Protein AF-I2MT47-F1 (afdb_monomer_lite)

Secondary structure (DSSP, 8-state):
---------------S-HHHHHHHHHHHHHHHHHHHHHHHHHHHHHHHHHHHHHH---GGG---HHHHHHHHHHHHHHHHHHHHHHHHHHHHHHTTSS-GGGGHHHHHHHHHHHHHHHHHHT-

Organism: Streptomyces tsukubensis (strain DSM 42081 / NBRC 108919 / NRRL 18488 / 9993) (NCBI:txid1114943)

Foldseek 3Di:
DDDDDDDPDPPPDPDPPPPVVVVVVVVLVVLLVVLVVVLVVLLVLLVVLQVQLVPQADVVRDDDPVSCCRNVVSPVVSVVSVVVSVVSVVVCCVVVSDPPCVVVVVVVVVVVVVVVVVVVVVD

Radius of gyration: 27.62 Å; chains: 1; bounding box: 46×28×105 Å

Sequence (123 aa):
MREGRMVPVDREGSAVAPRAAASADRARPVARTAVGGLLAAGNLLTGWLLVTSFLVRPPGGAWDRASITAAGVPAMSAHIGSWLTEWATFHLVRWRLVPPWWYAVPIAVGTVSLVWLFVLTEK

Structure (mmCIF, N/CA/C/O backbone):
data_AF-I2MT47-F1
#
_entry.id   AF-I2MT47-F1
#
loop_
_atom_site.group_PDB
_atom_site.id
_atom_site.type_symbol
_atom_site.label_atom_id
_atom_site.label_alt_id
_atom_site.label_comp_id
_atom_site.label_asym_id
_atom_site.label_entity_id
_atom_site.label_seq_id
_atom_site.pdbx_PDB_ins_code
_atom_site.Cartn_x
_atom_site.Cartn_y
_atom_site.Cartn_z
_atom_site.occupancy
_atom_site.B_iso_or_equiv
_atom_site.auth_seq_id
_atom_site.auth_comp_id
_atom_site.auth_asym_id
_atom_site.auth_atom_id
_atom_site.pdbx_PDB_model_num
ATOM 1 N N . MET A 1 1 ? -24.108 -4.860 80.671 1.00 43.41 1 MET A N 1
ATOM 2 C CA . MET A 1 1 ? -23.824 -5.332 79.299 1.00 43.41 1 MET A CA 1
ATOM 3 C C . MET A 1 1 ? -24.350 -4.276 78.338 1.00 43.41 1 MET A C 1
ATOM 5 O O . MET A 1 1 ? -25.544 -4.026 78.353 1.00 43.41 1 MET A O 1
ATOM 9 N N . ARG A 1 2 ? -23.469 -3.548 77.637 1.00 44.84 2 ARG A N 1
ATOM 10 C CA . ARG A 1 2 ? -23.845 -2.500 76.669 1.00 44.84 2 ARG A CA 1
ATOM 11 C C . ARG A 1 2 ? -23.737 -3.089 75.265 1.00 44.84 2 ARG A C 1
ATOM 13 O O . ARG A 1 2 ? -22.651 -3.501 74.872 1.00 44.84 2 ARG A O 1
ATOM 20 N N . GLU A 1 3 ? -24.852 -3.134 74.546 1.00 48.59 3 GLU A N 1
ATOM 21 C CA . GLU A 1 3 ? -24.904 -3.510 73.135 1.00 48.59 3 GLU A CA 1
ATOM 22 C C . GLU A 1 3 ? -24.206 -2.438 72.290 1.00 48.59 3 GLU A C 1
ATOM 24 O O . GLU A 1 3 ? -24.641 -1.287 72.218 1.00 48.59 3 GLU A O 1
ATOM 29 N N . GLY A 1 4 ? -23.086 -2.809 71.670 1.00 50.19 4 GLY A N 1
ATOM 30 C CA . GLY A 1 4 ? -22.426 -1.992 70.662 1.00 50.19 4 GLY A CA 1
ATOM 31 C C . GLY A 1 4 ? -23.194 -2.080 69.348 1.00 50.19 4 GLY A C 1
ATOM 32 O O . GLY A 1 4 ? -23.087 -3.075 68.635 1.00 50.19 4 GLY A O 1
ATOM 33 N N . ARG A 1 5 ? -23.958 -1.036 69.009 1.00 53.06 5 ARG A N 1
ATOM 34 C CA . ARG A 1 5 ? -24.461 -0.847 67.642 1.00 53.06 5 ARG A CA 1
ATOM 35 C C . ARG A 1 5 ? -23.279 -0.563 66.718 1.00 53.06 5 ARG A C 1
ATOM 37 O O . ARG A 1 5 ? -22.660 0.494 66.811 1.00 53.06 5 ARG A O 1
ATOM 44 N N . MET A 1 6 ? -23.000 -1.499 65.816 1.00 51.03 6 MET A N 1
ATOM 45 C CA . MET A 1 6 ? -22.201 -1.242 64.622 1.00 51.03 6 MET A CA 1
ATOM 46 C C . MET A 1 6 ? -22.956 -0.243 63.740 1.00 51.03 6 MET A C 1
ATOM 48 O O . MET A 1 6 ? -24.041 -0.536 63.241 1.00 51.03 6 MET A O 1
ATOM 52 N N . VAL A 1 7 ? -22.383 0.947 63.585 1.00 57.84 7 VAL A N 1
ATOM 53 C CA . VAL A 1 7 ? -22.809 1.934 62.590 1.00 57.84 7 VAL A CA 1
ATOM 54 C C . VAL A 1 7 ? -22.267 1.473 61.231 1.00 57.84 7 VAL A C 1
ATOM 56 O O . VAL A 1 7 ? -21.085 1.125 61.156 1.00 57.84 7 VAL A O 1
ATOM 59 N N . PRO A 1 8 ? -23.085 1.426 60.165 1.00 53.06 8 PRO A N 1
ATOM 60 C CA . PRO A 1 8 ? -22.578 1.142 58.832 1.00 53.06 8 PRO A CA 1
ATOM 61 C C . PRO A 1 8 ? -21.630 2.270 58.419 1.00 53.06 8 PRO A C 1
ATOM 63 O O . PRO A 1 8 ? -21.996 3.440 58.419 1.00 53.06 8 PRO A O 1
ATOM 66 N N . VAL A 1 9 ? -20.385 1.907 58.112 1.00 61.53 9 VAL A N 1
ATOM 67 C CA . VAL A 1 9 ? -19.420 2.813 57.492 1.00 61.53 9 VAL A CA 1
ATOM 68 C C . VAL A 1 9 ? -19.913 3.069 56.075 1.00 61.53 9 VAL A C 1
ATOM 70 O O . VAL A 1 9 ? -19.796 2.203 55.203 1.00 61.53 9 VAL A O 1
ATOM 73 N N . ASP A 1 10 ? -20.509 4.239 55.871 1.00 51.19 10 ASP A N 1
ATOM 74 C CA . ASP A 1 10 ? -20.871 4.733 54.555 1.00 51.19 10 ASP A CA 1
ATOM 75 C C . ASP A 1 10 ? -19.626 4.717 53.661 1.00 51.19 10 ASP A C 1
ATOM 77 O O . ASP A 1 10 ? -18.602 5.345 53.942 1.00 51.19 10 ASP A O 1
ATOM 81 N N . ARG A 1 11 ? -19.699 3.943 52.573 1.00 55.69 11 ARG A N 1
ATOM 82 C CA . ARG A 1 11 ? -18.722 3.965 51.480 1.00 55.69 11 ARG A CA 1
ATOM 83 C C . ARG A 1 11 ? -18.871 5.278 50.702 1.00 55.69 11 ARG A C 1
ATOM 85 O O . ARG A 1 11 ? -19.293 5.287 49.548 1.00 55.69 11 ARG A O 1
ATOM 92 N N . GLU A 1 12 ? -18.478 6.390 51.309 1.00 47.16 12 GLU A N 1
ATOM 93 C CA . GLU A 1 1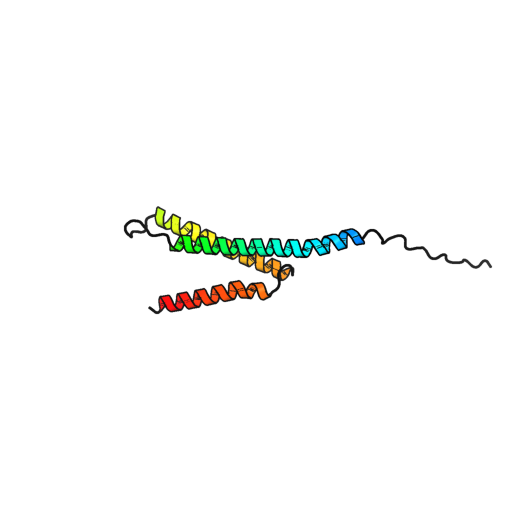2 ? -18.157 7.629 50.598 1.00 47.16 12 GLU A CA 1
ATOM 94 C C . GLU A 1 12 ? -16.809 7.453 49.894 1.00 47.16 12 GLU A C 1
ATOM 96 O O . GLU A 1 12 ? -15.745 7.800 50.396 1.00 47.16 12 GLU A O 1
ATOM 101 N N . GLY A 1 13 ? -16.828 6.819 48.724 1.00 51.00 13 GLY A N 1
ATOM 102 C CA . GLY A 1 13 ? -15.583 6.548 48.015 1.00 51.00 13 GLY A CA 1
ATOM 103 C C . GLY A 1 13 ? -15.757 5.943 46.635 1.00 51.00 13 GLY A C 1
ATOM 104 O O . GLY A 1 13 ? -15.038 5.010 46.301 1.00 51.00 13 GLY A O 1
ATOM 105 N N . SER A 1 14 ? -16.720 6.400 45.826 1.00 49.56 14 SER A N 1
ATOM 106 C CA . SER A 1 14 ? -16.765 5.973 44.415 1.00 49.56 14 SER A CA 1
ATOM 107 C C . SER A 1 14 ? -17.615 6.850 43.484 1.00 49.56 14 SER A C 1
ATOM 109 O O . SER A 1 14 ? -18.323 6.342 42.625 1.00 49.56 14 SER A O 1
ATOM 111 N N . ALA A 1 15 ? -17.578 8.179 43.619 1.00 52.09 15 ALA A N 1
ATOM 112 C CA . ALA A 1 15 ? -18.339 9.071 42.724 1.00 52.09 15 ALA A CA 1
ATOM 113 C C . ALA A 1 15 ? -17.477 9.864 41.717 1.00 52.09 15 ALA A C 1
ATOM 115 O O . ALA A 1 15 ? -18.003 10.683 40.969 1.00 52.09 15 ALA A O 1
ATOM 116 N N . VAL A 1 16 ? -16.161 9.619 41.641 1.00 51.97 16 VAL A N 1
ATOM 117 C CA . VAL A 1 16 ? -15.251 10.380 40.751 1.00 51.97 16 VAL A CA 1
ATOM 118 C C . VAL A 1 16 ? -15.105 9.748 39.348 1.00 51.97 16 VAL A C 1
ATOM 120 O O . VAL A 1 16 ? -14.598 10.379 38.423 1.00 51.97 16 VAL A O 1
ATOM 123 N N . ALA A 1 17 ? -15.626 8.538 39.114 1.00 55.81 17 ALA A N 1
ATOM 124 C CA . ALA A 1 17 ? -15.424 7.799 37.860 1.00 55.81 17 ALA A CA 1
ATOM 125 C C . ALA A 1 17 ? -16.380 8.053 36.655 1.00 55.81 17 ALA A C 1
ATOM 127 O O . ALA A 1 17 ? -16.080 7.516 35.586 1.00 55.81 17 ALA A O 1
ATOM 128 N N . PRO A 1 18 ? -17.487 8.833 36.696 1.00 54.84 18 PRO A N 1
ATOM 129 C CA . PRO A 1 18 ? -18.412 8.855 35.553 1.00 54.84 18 PRO A CA 1
ATOM 130 C C . PRO A 1 18 ? -17.934 9.731 34.380 1.00 54.84 18 PRO A C 1
ATOM 132 O O . PRO A 1 18 ? -18.225 9.429 33.222 1.00 54.84 18 PRO A O 1
ATOM 135 N N . ARG A 1 19 ? -17.161 10.799 34.634 1.00 55.00 19 ARG A N 1
ATOM 136 C CA . ARG A 1 19 ? -16.725 11.734 33.573 1.00 55.00 19 ARG A CA 1
ATOM 137 C C . ARG A 1 19 ? -15.596 11.183 32.698 1.00 55.00 19 ARG A C 1
ATOM 139 O O . ARG A 1 19 ? -15.637 11.381 31.487 1.00 55.00 19 ARG A O 1
ATOM 146 N N . ALA A 1 20 ? -14.628 10.483 33.292 1.00 56.19 20 ALA A N 1
ATOM 147 C CA . ALA A 1 20 ? -13.506 9.878 32.566 1.00 56.19 20 ALA A CA 1
ATOM 148 C C . ALA A 1 20 ? -13.938 8.653 31.738 1.00 56.19 20 ALA A C 1
ATOM 150 O O . ALA A 1 20 ? -13.446 8.445 30.631 1.00 56.19 20 ALA A O 1
ATOM 151 N N . ALA A 1 21 ? -14.903 7.872 32.236 1.00 55.88 21 ALA A N 1
ATOM 152 C CA . ALA A 1 21 ? -15.476 6.754 31.489 1.00 55.88 21 ALA A CA 1
ATOM 153 C C . ALA A 1 21 ? -16.290 7.239 30.272 1.00 55.88 21 ALA A C 1
ATOM 155 O O . ALA A 1 21 ? -16.106 6.746 29.161 1.00 55.88 21 ALA A O 1
ATOM 156 N N . ALA A 1 22 ? -17.119 8.276 30.447 1.00 60.09 22 ALA A N 1
ATOM 157 C CA . ALA A 1 22 ? -17.940 8.833 29.370 1.00 60.09 22 ALA A CA 1
ATOM 158 C C . ALA A 1 22 ? -17.136 9.581 28.284 1.00 60.09 22 ALA A C 1
ATOM 160 O O . ALA A 1 22 ? -17.588 9.670 27.137 1.00 60.09 22 ALA A O 1
ATOM 161 N N . SER A 1 23 ? -15.966 10.140 28.621 1.00 60.06 23 SER A N 1
ATOM 162 C CA . SER A 1 23 ? -15.043 10.726 27.640 1.00 60.06 23 SER A CA 1
ATOM 163 C C . SER A 1 23 ? -14.248 9.652 26.893 1.00 60.06 23 SER A C 1
ATOM 165 O O . SER A 1 23 ? -14.098 9.752 25.676 1.00 60.06 23 SER A O 1
ATOM 167 N N . ALA A 1 24 ? -13.816 8.588 27.579 1.00 59.94 24 ALA A N 1
ATOM 168 C CA . ALA A 1 24 ? -13.142 7.448 26.961 1.00 59.94 24 ALA A CA 1
ATOM 169 C C . ALA A 1 24 ? -14.042 6.711 25.952 1.00 59.94 24 ALA A C 1
ATOM 171 O O . ALA A 1 24 ? -13.578 6.346 24.871 1.00 59.94 24 ALA A O 1
ATOM 172 N N . ASP A 1 25 ? -15.335 6.553 26.249 1.00 62.59 25 ASP A N 1
ATOM 173 C CA . ASP A 1 25 ? -16.278 5.906 25.328 1.00 62.59 25 ASP A CA 1
ATOM 174 C C . ASP A 1 25 ? -16.578 6.735 24.075 1.00 62.59 25 ASP A C 1
ATOM 176 O O . ASP A 1 25 ? -16.750 6.168 22.996 1.00 62.59 25 ASP A O 1
ATOM 180 N N . ARG A 1 26 ? -16.544 8.070 24.168 1.00 65.12 26 ARG A N 1
ATOM 181 C CA . ARG A 1 26 ? -16.656 8.959 22.997 1.00 65.12 26 ARG A CA 1
ATOM 182 C C . ARG A 1 26 ? -15.354 9.099 22.207 1.00 65.12 26 ARG A C 1
ATOM 184 O O . ARG A 1 26 ? -15.405 9.296 20.995 1.00 65.12 26 ARG A O 1
ATOM 191 N N . ALA A 1 27 ? -14.197 8.964 22.853 1.00 66.31 27 ALA A N 1
ATOM 192 C CA . ALA A 1 27 ? -12.895 9.039 22.189 1.00 66.31 27 ALA A CA 1
ATOM 193 C C . ALA A 1 27 ? -12.598 7.806 21.316 1.00 66.31 27 ALA A C 1
ATOM 195 O O . ALA A 1 27 ? -11.952 7.921 20.275 1.00 66.31 27 ALA A O 1
ATOM 196 N N . ARG A 1 28 ? -13.106 6.626 21.698 1.00 71.50 28 ARG A N 1
ATOM 197 C CA . ARG A 1 28 ? -12.921 5.360 20.965 1.00 71.50 28 ARG A CA 1
ATOM 198 C C . ARG A 1 28 ? -13.371 5.403 19.495 1.00 71.50 28 ARG A C 1
ATOM 200 O O . ARG A 1 28 ? -12.566 5.018 18.650 1.00 71.50 28 ARG A O 1
ATOM 207 N N . PRO A 1 29 ? -14.592 5.843 19.134 1.00 76.00 29 PRO A N 1
ATOM 208 C CA . PRO A 1 29 ? -15.010 5.903 17.732 1.00 76.00 29 PRO A CA 1
ATOM 209 C C . PRO A 1 29 ? -14.194 6.909 16.914 1.00 76.00 29 PRO A C 1
ATOM 211 O O . PRO A 1 29 ? -13.813 6.592 15.792 1.00 76.00 29 PRO A O 1
ATOM 214 N N . VAL A 1 30 ? -13.843 8.070 17.480 1.00 78.56 30 VAL A N 1
ATOM 215 C CA . VAL A 1 30 ? -12.997 9.067 16.797 1.00 78.56 30 VAL A CA 1
ATOM 216 C C . VAL A 1 30 ? -11.605 8.501 16.517 1.00 78.56 30 VAL A C 1
ATOM 218 O O . VAL A 1 30 ? -11.113 8.606 15.395 1.00 78.56 30 VAL A O 1
ATOM 221 N N . ALA A 1 31 ? -10.999 7.834 17.503 1.00 77.69 31 ALA A N 1
ATOM 222 C CA . ALA A 1 31 ? -9.708 7.174 17.340 1.00 77.69 31 ALA A CA 1
ATOM 223 C C . ALA A 1 31 ? -9.758 6.076 16.266 1.00 77.69 31 ALA A C 1
ATOM 225 O O . ALA A 1 31 ? -8.856 5.991 15.438 1.00 77.69 31 ALA A O 1
ATOM 226 N N . ARG A 1 32 ? -10.831 5.274 16.221 1.00 79.06 32 ARG A N 1
ATOM 227 C CA . ARG A 1 32 ? -11.021 4.247 15.183 1.00 79.06 32 ARG A CA 1
ATOM 228 C C . ARG A 1 32 ? -11.132 4.842 13.786 1.00 79.06 32 ARG A C 1
ATOM 230 O O . ARG A 1 32 ? -10.483 4.342 12.874 1.00 79.06 32 ARG A O 1
ATOM 237 N N . THR A 1 33 ? -11.913 5.908 13.619 1.00 82.69 33 THR A N 1
ATOM 238 C CA . THR A 1 33 ? -12.066 6.580 12.323 1.00 82.69 33 THR A CA 1
ATOM 239 C C . THR A 1 33 ? -10.758 7.219 11.873 1.00 82.69 33 THR A C 1
ATOM 241 O O . THR A 1 33 ? -10.371 7.057 10.720 1.00 82.69 33 THR A O 1
ATOM 244 N N . ALA A 1 34 ? -10.040 7.890 12.779 1.00 83.00 34 ALA A N 1
ATOM 245 C CA . ALA A 1 34 ? -8.744 8.489 12.473 1.00 83.00 34 ALA A CA 1
ATOM 246 C C . ALA A 1 34 ? -7.720 7.426 12.045 1.00 83.00 34 ALA A C 1
ATOM 248 O O . ALA A 1 34 ? -7.072 7.571 11.012 1.00 83.00 34 ALA A O 1
ATOM 249 N N . VAL A 1 35 ? -7.626 6.324 12.793 1.00 84.69 35 VAL A N 1
ATOM 250 C CA . VAL A 1 35 ? -6.735 5.200 12.476 1.00 84.69 35 VAL A CA 1
ATOM 251 C C . VAL A 1 35 ? -7.121 4.528 11.156 1.00 84.69 35 VAL A C 1
ATOM 253 O O . VAL A 1 35 ? -6.251 4.260 10.331 1.00 84.69 35 VAL A O 1
ATOM 256 N N . GLY A 1 36 ? -8.414 4.291 10.920 1.00 82.25 36 GLY A N 1
ATOM 257 C CA . GLY A 1 36 ? -8.904 3.749 9.653 1.00 82.25 36 GLY A CA 1
ATOM 258 C C . GLY A 1 36 ? -8.580 4.662 8.468 1.00 82.25 36 GLY A C 1
ATOM 259 O O . GLY A 1 36 ? -8.127 4.183 7.431 1.00 82.25 36 GLY A O 1
ATOM 260 N N . GLY A 1 37 ? -8.733 5.978 8.642 1.00 85.38 37 GLY A N 1
ATOM 261 C CA . GLY A 1 37 ? -8.357 6.982 7.645 1.00 85.38 37 GLY A CA 1
ATOM 262 C C . GLY A 1 37 ? -6.855 7.000 7.356 1.00 85.38 37 GLY A C 1
ATOM 263 O O . GLY A 1 37 ? -6.459 7.023 6.194 1.00 85.38 37 GLY A O 1
ATOM 264 N N . LEU A 1 38 ? -6.016 6.913 8.392 1.00 86.94 38 LEU A N 1
ATOM 265 C CA . LEU A 1 38 ? -4.558 6.805 8.260 1.00 86.94 38 LEU A CA 1
ATOM 266 C C . LEU A 1 38 ? -4.142 5.548 7.483 1.00 86.94 38 LEU A C 1
ATOM 268 O O . LEU A 1 38 ? -3.314 5.640 6.578 1.00 86.94 38 LEU A O 1
ATOM 272 N N . LEU A 1 39 ? -4.745 4.393 7.779 1.00 84.69 39 LEU A N 1
ATOM 273 C CA . LEU A 1 39 ? -4.499 3.158 7.027 1.00 84.69 39 LEU A CA 1
ATOM 274 C C . LEU A 1 39 ? -4.940 3.279 5.564 1.00 84.69 39 LEU A C 1
ATOM 276 O O . LEU A 1 39 ? -4.232 2.821 4.668 1.00 84.69 39 LEU A O 1
ATOM 280 N N . ALA A 1 40 ? -6.100 3.883 5.302 1.00 85.75 40 ALA A N 1
ATOM 281 C CA . ALA A 1 40 ? -6.584 4.093 3.940 1.00 85.75 40 ALA A CA 1
ATOM 282 C C . ALA A 1 40 ? -5.645 5.019 3.150 1.00 85.75 40 ALA A C 1
ATOM 284 O O . ALA A 1 40 ? -5.259 4.690 2.031 1.00 85.75 40 ALA A O 1
ATOM 285 N N . ALA A 1 41 ? -5.214 6.132 3.752 1.00 88.25 41 ALA A N 1
ATOM 286 C CA . ALA A 1 41 ? -4.257 7.053 3.147 1.00 88.25 41 ALA A CA 1
ATOM 287 C C . ALA A 1 41 ? -2.904 6.379 2.868 1.00 8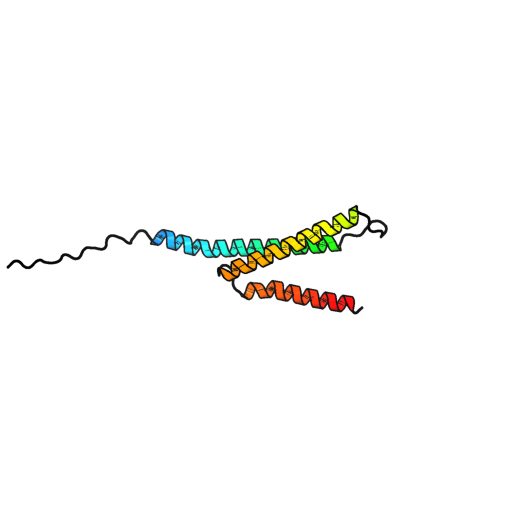8.25 41 ALA A C 1
ATOM 289 O O . ALA A 1 41 ? -2.348 6.560 1.786 1.00 88.25 41 ALA A O 1
ATOM 290 N N . GLY A 1 42 ? -2.408 5.557 3.800 1.00 88.31 42 GLY A N 1
ATOM 291 C CA . GLY A 1 42 ? -1.193 4.762 3.609 1.00 88.31 42 GLY A CA 1
ATOM 292 C C . GLY A 1 42 ? -1.298 3.815 2.413 1.00 88.31 42 GLY A C 1
ATOM 293 O O . GLY A 1 42 ? -0.427 3.822 1.547 1.00 88.31 42 GLY A O 1
ATOM 294 N N . ASN A 1 43 ? -2.405 3.075 2.297 1.00 86.00 43 ASN A N 1
ATOM 295 C CA . ASN A 1 43 ? -2.644 2.187 1.155 1.00 86.00 43 ASN A CA 1
ATOM 296 C C . ASN A 1 43 ? -2.736 2.946 -0.178 1.00 86.00 43 ASN A C 1
ATOM 298 O O . ASN A 1 43 ? -2.169 2.501 -1.175 1.00 86.00 43 ASN A O 1
ATOM 302 N N . LEU A 1 44 ? -3.415 4.098 -0.204 1.00 88.31 44 LEU A N 1
ATOM 303 C CA . LEU A 1 44 ? -3.499 4.942 -1.401 1.00 88.31 44 LEU A CA 1
ATOM 304 C C . LEU A 1 44 ? -2.121 5.462 -1.821 1.00 88.31 44 LEU A C 1
ATOM 306 O O . LEU A 1 44 ? -1.791 5.425 -3.005 1.00 88.31 44 LEU A O 1
ATOM 310 N N . LEU A 1 45 ? -1.304 5.897 -0.859 1.00 90.44 45 LEU A N 1
ATOM 311 C CA . LEU A 1 45 ? 0.063 6.339 -1.117 1.00 90.44 45 LEU A CA 1
ATOM 312 C C . LEU A 1 45 ? 0.925 5.196 -1.666 1.00 90.44 45 LEU A C 1
ATOM 314 O O . LEU A 1 45 ? 1.622 5.387 -2.661 1.00 90.44 45 LEU A O 1
ATOM 318 N N . THR A 1 46 ? 0.846 4.002 -1.073 1.00 90.00 46 THR A N 1
ATOM 319 C CA . THR A 1 46 ? 1.545 2.811 -1.574 1.00 90.00 46 THR A CA 1
ATOM 320 C C . THR A 1 46 ? 1.128 2.476 -3.004 1.00 90.00 46 THR A C 1
ATOM 322 O O . THR A 1 46 ? 1.992 2.269 -3.854 1.00 90.00 46 THR A O 1
ATOM 325 N N . GLY A 1 47 ? -0.176 2.476 -3.302 1.00 85.81 47 GLY A N 1
ATOM 326 C CA . GLY A 1 47 ? -0.684 2.237 -4.655 1.00 85.81 47 GLY A CA 1
ATOM 327 C C . GLY A 1 47 ? -0.190 3.279 -5.661 1.00 85.81 47 GLY A C 1
ATOM 328 O O . GLY A 1 47 ? 0.284 2.923 -6.739 1.00 85.81 47 GLY A O 1
ATOM 329 N N . TRP A 1 48 ? -0.225 4.561 -5.290 1.00 89.12 48 TRP A N 1
ATOM 330 C CA . TRP A 1 48 ? 0.293 5.656 -6.113 1.00 89.12 48 TRP A CA 1
ATOM 331 C C . TRP A 1 48 ? 1.789 5.509 -6.418 1.00 89.12 48 TRP A C 1
ATOM 333 O O . TRP A 1 48 ? 2.207 5.669 -7.566 1.00 89.12 48 TRP A O 1
ATOM 343 N N . LEU A 1 49 ? 2.601 5.171 -5.412 1.00 90.50 49 LEU A N 1
ATOM 344 C CA . LEU A 1 49 ? 4.038 4.935 -5.575 1.00 90.50 49 LEU A CA 1
ATOM 345 C C . LEU A 1 49 ? 4.313 3.748 -6.505 1.00 90.50 49 LEU A C 1
ATOM 347 O O . LEU A 1 49 ? 5.183 3.839 -7.373 1.00 90.50 49 LEU A O 1
ATOM 351 N N . LEU A 1 50 ? 3.537 2.669 -6.372 1.00 90.88 50 LEU A N 1
ATOM 352 C CA . LEU A 1 50 ? 3.648 1.500 -7.240 1.00 90.88 50 LEU A CA 1
ATOM 353 C C . LEU A 1 50 ? 3.345 1.874 -8.699 1.00 90.88 50 LEU A C 1
ATOM 355 O O . LEU A 1 50 ? 4.159 1.619 -9.583 1.00 90.88 50 LEU A O 1
ATOM 359 N N . VAL A 1 51 ? 2.223 2.556 -8.952 1.00 87.88 51 VAL A N 1
ATOM 360 C CA . VAL A 1 51 ? 1.859 3.044 -10.294 1.00 87.88 51 VAL A CA 1
ATOM 361 C C . VAL A 1 51 ? 2.938 3.973 -10.846 1.00 87.88 51 VAL A C 1
ATOM 363 O O . VAL A 1 51 ? 3.350 3.815 -11.992 1.00 87.88 51 VAL A O 1
ATOM 366 N N . THR A 1 5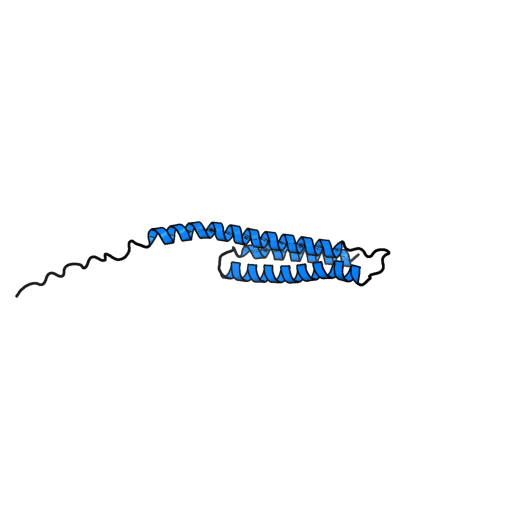2 ? 3.454 4.888 -10.025 1.00 89.62 52 THR A N 1
ATOM 367 C CA . THR A 1 52 ? 4.530 5.803 -10.424 1.00 89.62 52 THR A CA 1
ATOM 368 C C . THR A 1 52 ? 5.765 5.029 -10.878 1.00 89.62 52 THR A C 1
ATOM 370 O O . THR A 1 52 ? 6.300 5.338 -11.938 1.00 89.62 52 THR A O 1
ATOM 373 N N . SER A 1 53 ? 6.175 3.986 -10.143 1.00 91.31 53 SER A N 1
ATOM 374 C CA . SER A 1 53 ? 7.315 3.148 -10.539 1.00 91.31 53 SER A CA 1
ATOM 375 C C . SER A 1 53 ? 7.114 2.465 -11.893 1.00 91.31 53 SER A C 1
ATOM 377 O O . SER A 1 53 ? 8.028 2.464 -12.714 1.00 91.31 53 SER A O 1
ATOM 379 N N . PHE A 1 54 ? 5.911 1.948 -12.160 1.00 86.88 54 PHE A N 1
ATOM 380 C CA . PHE A 1 54 ? 5.588 1.268 -13.417 1.00 86.88 54 PHE A CA 1
ATOM 381 C C . PHE A 1 54 ? 5.440 2.210 -14.614 1.00 86.88 54 PHE A C 1
ATOM 383 O O . PHE A 1 54 ? 5.615 1.785 -15.755 1.00 86.88 54 PHE A O 1
ATOM 390 N N . LEU A 1 55 ? 5.105 3.479 -14.381 1.00 91.06 55 LEU A N 1
ATOM 391 C CA . LEU A 1 55 ? 4.962 4.469 -15.447 1.00 91.06 55 LEU A CA 1
ATOM 392 C C . LEU A 1 55 ? 6.297 5.081 -15.888 1.00 91.06 55 LEU A C 1
ATOM 394 O O . LEU A 1 55 ? 6.329 5.775 -16.907 1.00 91.06 55 LEU A O 1
ATOM 398 N N . VAL A 1 56 ? 7.397 4.816 -15.176 1.00 90.12 56 VAL A N 1
ATOM 399 C CA . VAL A 1 56 ? 8.727 5.263 -15.597 1.00 90.12 56 VAL A CA 1
ATOM 400 C C . VAL A 1 56 ? 9.110 4.577 -16.902 1.00 90.12 56 VAL A C 1
ATOM 402 O O . VAL A 1 56 ? 9.204 3.353 -16.987 1.00 90.12 56 VAL A O 1
ATOM 405 N N . ARG A 1 57 ? 9.364 5.389 -17.931 1.00 88.06 57 ARG A N 1
ATOM 406 C CA . ARG A 1 57 ? 9.873 4.937 -19.226 1.00 88.06 57 ARG A CA 1
ATOM 407 C C . ARG A 1 57 ? 11.230 5.583 -19.486 1.00 88.06 57 ARG A C 1
ATOM 409 O O . ARG A 1 57 ? 11.302 6.813 -19.471 1.00 88.06 57 ARG A O 1
ATOM 416 N N . PRO A 1 58 ? 12.287 4.796 -19.740 1.00 84.19 58 PRO A N 1
ATOM 417 C CA . PRO A 1 58 ? 13.585 5.360 -20.059 1.00 84.19 58 PRO A CA 1
ATOM 418 C C . PRO A 1 58 ? 13.539 6.155 -21.377 1.00 84.19 58 PRO A C 1
ATOM 420 O O . PRO A 1 58 ? 12.982 5.665 -22.370 1.00 84.19 58 PRO A O 1
ATOM 423 N N . PRO A 1 59 ? 14.135 7.359 -21.432 1.00 77.44 59 PRO A N 1
ATOM 424 C CA . PRO A 1 59 ? 14.246 8.117 -22.671 1.00 77.44 59 PRO A CA 1
ATOM 425 C C . PRO A 1 59 ? 15.105 7.340 -23.680 1.00 77.44 59 PRO A C 1
ATOM 427 O O . PRO A 1 59 ? 16.229 6.942 -23.391 1.00 77.44 59 PRO A O 1
A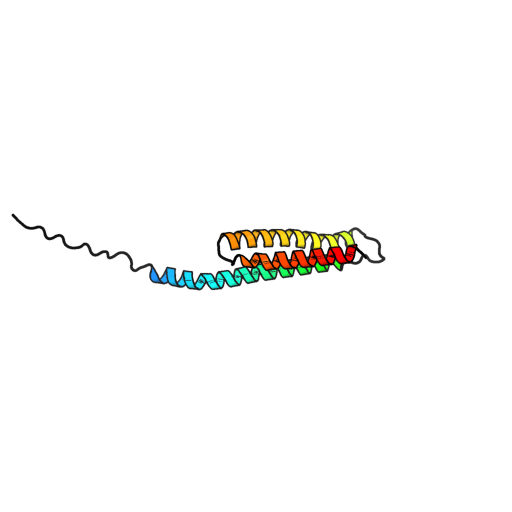TOM 430 N N . GLY A 1 60 ? 14.553 7.077 -24.868 1.00 83.25 60 GLY A N 1
ATOM 431 C CA . GLY A 1 60 ? 15.225 6.284 -25.907 1.00 83.25 60 GLY A CA 1
ATOM 432 C C . GLY A 1 60 ? 15.222 4.766 -25.675 1.00 83.25 60 GLY A C 1
ATOM 433 O O . GLY A 1 60 ? 15.883 4.046 -26.414 1.00 83.25 60 GLY A O 1
ATOM 434 N N . GLY A 1 61 ? 14.486 4.262 -24.676 1.00 80.00 61 GLY A N 1
ATOM 435 C CA . GLY A 1 61 ? 14.303 2.824 -24.435 1.00 80.00 61 GLY A CA 1
ATOM 436 C C . GLY A 1 61 ? 15.439 2.128 -23.675 1.00 80.00 61 GLY A C 1
ATOM 437 O O . GLY A 1 61 ? 15.268 0.982 -23.263 1.00 80.00 61 GLY A O 1
ATOM 438 N N . ALA A 1 62 ? 16.568 2.800 -23.436 1.00 86.44 62 ALA A N 1
ATOM 439 C CA . ALA A 1 62 ? 17.695 2.249 -22.686 1.00 86.44 62 ALA A CA 1
ATOM 440 C C . ALA A 1 62 ? 17.610 2.606 -21.193 1.00 86.44 62 ALA A C 1
ATOM 442 O O . ALA A 1 62 ? 17.556 3.779 -20.831 1.00 86.44 62 ALA A O 1
ATOM 443 N N . TRP A 1 63 ? 17.634 1.600 -20.317 1.00 91.25 63 TRP A N 1
ATOM 444 C CA . TRP A 1 63 ? 17.636 1.803 -18.867 1.00 91.25 63 TRP A CA 1
ATOM 445 C C . TRP A 1 63 ? 18.975 2.367 -18.391 1.00 91.25 63 TRP A C 1
ATOM 447 O O . TRP A 1 63 ? 19.960 1.643 -18.256 1.00 91.25 63 TRP A O 1
ATOM 457 N N . ASP A 1 64 ? 19.000 3.665 -18.113 1.00 91.44 64 ASP A N 1
ATOM 458 C CA . ASP A 1 64 ? 20.120 4.331 -17.464 1.00 91.44 64 ASP A CA 1
ATOM 459 C C . ASP A 1 64 ? 19.945 4.372 -15.936 1.00 91.44 64 ASP A C 1
ATOM 461 O O . ASP A 1 64 ? 18.899 4.036 -15.369 1.00 91.44 64 ASP A O 1
ATOM 465 N N . ARG A 1 65 ? 20.998 4.800 -15.233 1.00 92.62 65 ARG A N 1
ATOM 466 C CA . ARG A 1 65 ? 20.996 4.863 -13.763 1.00 92.62 65 ARG A CA 1
ATOM 467 C C . ARG A 1 65 ? 19.898 5.784 -13.221 1.00 92.62 65 ARG A C 1
ATOM 469 O O . ARG A 1 65 ? 19.335 5.500 -12.161 1.00 92.62 65 ARG A O 1
ATOM 476 N N . ALA A 1 66 ? 19.599 6.872 -13.932 1.00 91.50 66 ALA A N 1
ATOM 477 C CA . ALA A 1 66 ? 18.562 7.819 -13.545 1.00 91.50 66 ALA A CA 1
ATOM 478 C C . ALA A 1 66 ? 17.167 7.184 -13.636 1.00 91.50 66 ALA A C 1
ATOM 480 O O . ALA A 1 66 ? 16.419 7.241 -12.663 1.00 91.50 66 ALA A O 1
ATOM 481 N N . SER A 1 67 ? 16.853 6.496 -14.737 1.00 90.38 67 SER A N 1
ATOM 482 C CA . SER A 1 67 ? 15.577 5.796 -14.931 1.00 90.38 67 SER A CA 1
ATOM 483 C C . SER A 1 67 ? 15.392 4.656 -13.930 1.00 90.38 67 SER A C 1
ATOM 485 O O . SER A 1 67 ? 14.314 4.512 -13.357 1.00 90.38 67 SER A O 1
ATOM 487 N N . ILE A 1 68 ? 16.453 3.889 -13.645 1.00 91.38 68 ILE A N 1
ATOM 488 C CA . ILE A 1 68 ? 16.421 2.836 -12.617 1.00 91.38 68 ILE A CA 1
ATOM 489 C C . ILE A 1 68 ? 16.113 3.434 -11.244 1.00 91.38 68 ILE A C 1
ATOM 491 O O . ILE A 1 68 ? 15.302 2.887 -10.506 1.00 91.38 68 ILE A O 1
ATOM 495 N N . THR A 1 69 ? 16.728 4.564 -10.894 1.00 94.06 69 THR A N 1
ATOM 496 C CA . THR A 1 69 ? 16.475 5.224 -9.605 1.00 94.06 69 THR A CA 1
ATOM 497 C C . THR A 1 69 ? 15.054 5.790 -9.545 1.00 94.06 69 THR A C 1
ATOM 499 O O . THR A 1 69 ? 14.367 5.617 -8.540 1.00 94.06 69 THR A O 1
ATOM 502 N N . ALA A 1 70 ? 14.588 6.411 -10.631 1.00 90.19 70 ALA A N 1
ATOM 503 C CA . ALA A 1 70 ? 13.247 6.977 -10.735 1.00 90.19 70 ALA A CA 1
ATOM 504 C C . ALA A 1 70 ? 12.143 5.915 -10.624 1.00 90.19 70 ALA A C 1
ATOM 506 O O . ALA A 1 70 ? 11.103 6.194 -10.037 1.00 90.19 70 ALA A O 1
ATOM 507 N N . ALA A 1 71 ? 12.363 4.703 -11.143 1.00 91.81 71 ALA A N 1
ATOM 508 C CA . ALA A 1 71 ? 11.444 3.576 -10.971 1.00 91.81 71 ALA A CA 1
ATOM 509 C C . ALA A 1 71 ? 11.627 2.890 -9.606 1.00 91.81 71 ALA A C 1
ATOM 511 O O . ALA A 1 71 ? 10.665 2.562 -8.912 1.00 91.81 71 ALA A O 1
ATOM 512 N N . GLY A 1 72 ? 12.880 2.691 -9.199 1.00 90.56 72 GLY A N 1
ATOM 513 C CA . GLY A 1 72 ? 13.254 1.899 -8.034 1.00 90.56 72 GLY A CA 1
ATOM 514 C C . GLY A 1 72 ? 12.926 2.562 -6.701 1.00 90.56 72 GLY A C 1
ATOM 515 O O . GLY A 1 72 ? 12.479 1.872 -5.788 1.00 90.56 72 GLY A O 1
ATOM 516 N N . VAL A 1 73 ? 13.097 3.884 -6.574 1.00 94.62 73 VAL A N 1
ATOM 517 C CA . VAL A 1 73 ? 12.781 4.599 -5.325 1.00 94.62 73 VAL A CA 1
ATOM 518 C C . VAL A 1 73 ? 11.289 4.485 -4.991 1.00 94.62 73 VAL A C 1
ATOM 520 O O . VAL A 1 73 ? 10.988 3.996 -3.903 1.00 94.62 73 VAL A O 1
ATOM 523 N N . PRO A 1 74 ? 10.342 4.815 -5.894 1.00 91.50 74 PRO A N 1
ATOM 524 C CA . PRO A 1 74 ? 8.923 4.618 -5.617 1.00 91.50 74 PRO A CA 1
ATOM 525 C C . PRO A 1 74 ? 8.559 3.151 -5.368 1.00 91.50 7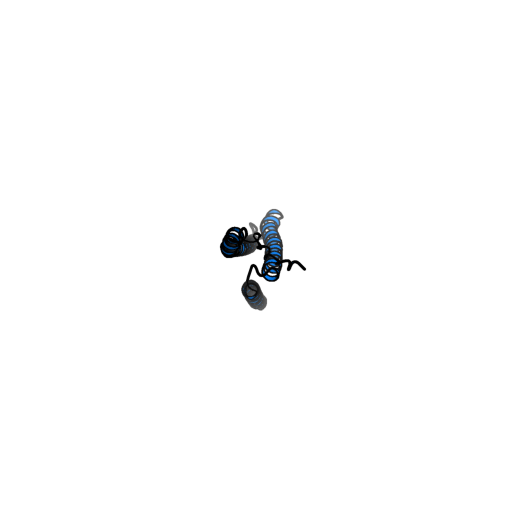4 PRO A C 1
ATOM 527 O O . PRO A 1 74 ? 7.792 2.883 -4.448 1.00 91.50 74 PRO A O 1
ATOM 530 N N . ALA A 1 75 ? 9.142 2.197 -6.105 1.00 88.88 75 ALA A N 1
ATOM 531 C CA . ALA A 1 75 ? 8.891 0.770 -5.881 1.00 88.88 75 ALA A CA 1
ATOM 532 C C . ALA A 1 75 ? 9.332 0.316 -4.476 1.00 88.88 75 ALA A C 1
ATOM 534 O O . ALA A 1 75 ? 8.577 -0.349 -3.767 1.00 88.88 75 ALA A O 1
ATOM 535 N N . MET A 1 76 ? 10.527 0.721 -4.036 1.00 92.94 76 MET A N 1
ATOM 536 C CA . MET A 1 76 ? 11.041 0.395 -2.705 1.00 92.94 76 MET A CA 1
ATOM 537 C C . MET A 1 76 ? 10.239 1.098 -1.603 1.00 92.94 76 MET A C 1
ATOM 539 O O . MET A 1 76 ? 9.903 0.485 -0.591 1.00 92.94 76 MET A O 1
ATOM 543 N N . SER A 1 77 ? 9.874 2.368 -1.799 1.00 91.81 77 SER A N 1
ATOM 544 C CA . SER A 1 77 ? 9.004 3.094 -0.869 1.00 91.81 77 SER A CA 1
ATOM 545 C C . SER A 1 77 ? 7.623 2.447 -0.757 1.00 91.81 77 SER A C 1
ATOM 547 O O . SER A 1 77 ? 7.113 2.310 0.353 1.00 91.81 77 SER A O 1
ATOM 549 N N . ALA A 1 78 ? 7.039 1.995 -1.871 1.00 89.75 78 ALA A N 1
ATOM 550 C CA . ALA A 1 78 ? 5.787 1.246 -1.876 1.00 89.75 78 ALA A CA 1
ATOM 551 C C . ALA A 1 78 ? 5.924 -0.081 -1.115 1.00 89.75 78 ALA A C 1
ATOM 553 O O . ALA A 1 78 ? 5.050 -0.419 -0.319 1.00 89.75 78 ALA A O 1
ATOM 554 N N . HIS A 1 79 ? 7.037 -0.801 -1.295 1.00 88.06 79 HIS A N 1
ATOM 555 C CA . HIS A 1 79 ? 7.314 -2.044 -0.574 1.00 88.06 79 HIS A CA 1
ATOM 556 C C . HIS A 1 79 ? 7.389 -1.828 0.947 1.00 88.06 79 HIS A C 1
ATOM 558 O O . HIS A 1 79 ? 6.674 -2.489 1.702 1.00 88.06 79 HIS A O 1
ATOM 564 N N . ILE A 1 80 ? 8.181 -0.850 1.398 1.00 89.94 80 ILE A N 1
ATOM 565 C CA . ILE A 1 80 ? 8.293 -0.496 2.822 1.00 89.94 80 ILE A CA 1
ATOM 566 C C . ILE A 1 80 ? 6.936 -0.035 3.370 1.00 89.94 80 ILE A C 1
ATOM 568 O O . ILE A 1 80 ? 6.515 -0.477 4.440 1.00 89.94 80 ILE A O 1
ATOM 572 N N . GLY A 1 81 ? 6.225 0.821 2.629 1.00 88.62 81 GLY A N 1
ATOM 573 C CA . GLY A 1 81 ? 4.900 1.309 3.007 1.00 88.62 81 GLY A CA 1
ATOM 574 C C . GLY A 1 81 ? 3.885 0.176 3.153 1.00 88.62 81 GLY A C 1
ATOM 575 O O . GLY A 1 81 ? 3.153 0.133 4.140 1.00 88.62 81 GLY A O 1
ATOM 576 N N . SER A 1 82 ? 3.882 -0.785 2.225 1.00 87.19 82 SER A N 1
ATOM 577 C CA . SER A 1 82 ? 3.038 -1.982 2.298 1.00 87.19 82 SER A CA 1
ATOM 578 C C . SER A 1 82 ? 3.303 -2.769 3.580 1.00 87.19 82 SER A C 1
ATOM 580 O O . SER A 1 82 ? 2.365 -3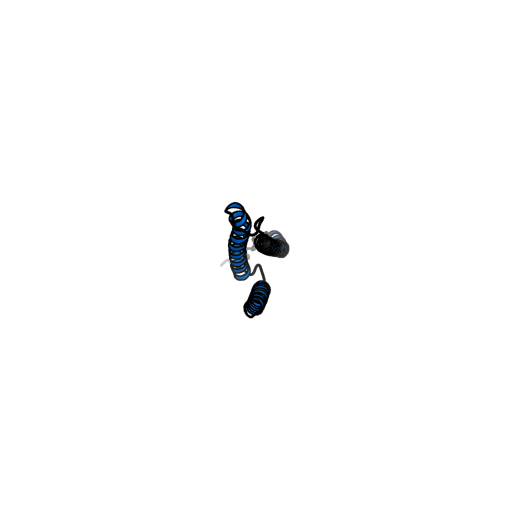.071 4.314 1.00 87.19 82 SER A O 1
ATOM 582 N N . TRP A 1 83 ? 4.575 -3.035 3.894 1.00 88.38 83 TRP A N 1
ATOM 583 C CA . TRP A 1 83 ? 4.951 -3.783 5.094 1.00 88.38 83 TRP A CA 1
ATOM 584 C C . TRP A 1 83 ? 4.534 -3.066 6.384 1.00 88.38 83 TRP A C 1
ATOM 586 O O . TRP A 1 83 ? 3.960 -3.677 7.284 1.00 88.38 83 TRP A O 1
ATOM 596 N N . LEU A 1 84 ? 4.752 -1.749 6.465 1.00 88.50 84 LEU A N 1
ATOM 597 C CA . LEU A 1 84 ? 4.331 -0.946 7.617 1.00 88.50 84 LEU A CA 1
ATOM 598 C C . LEU A 1 84 ? 2.810 -0.937 7.791 1.00 88.50 84 LEU A C 1
ATOM 600 O O . LEU A 1 84 ? 2.317 -1.020 8.915 1.00 88.50 84 LEU A O 1
ATOM 604 N N . THR A 1 85 ? 2.063 -0.855 6.691 1.00 86.56 85 THR A N 1
ATOM 605 C CA . THR A 1 85 ? 0.595 -0.825 6.721 1.00 86.56 85 THR A CA 1
ATOM 606 C C . THR A 1 85 ? 0.026 -2.185 7.127 1.00 86.56 85 THR A C 1
ATOM 608 O O . THR A 1 85 ? -0.928 -2.250 7.906 1.00 86.56 85 THR A O 1
ATOM 611 N N . GLU A 1 86 ? 0.639 -3.276 6.668 1.00 85.31 86 GLU A N 1
ATOM 612 C CA . GLU A 1 86 ? 0.304 -4.641 7.077 1.00 85.31 86 GLU A CA 1
ATOM 613 C C . GLU A 1 86 ? 0.603 -4.868 8.564 1.00 85.31 86 GLU A C 1
ATOM 615 O O . GLU A 1 86 ? -0.273 -5.303 9.318 1.00 85.31 86 GLU A O 1
ATOM 620 N N . TRP A 1 87 ? 1.797 -4.479 9.017 1.00 87.50 87 TRP A N 1
ATOM 621 C CA . TRP A 1 87 ? 2.195 -4.559 10.420 1.00 87.50 87 TRP A CA 1
ATOM 622 C C . TRP A 1 87 ? 1.270 -3.738 11.329 1.00 87.50 87 TRP A C 1
ATOM 624 O O . TRP A 1 87 ? 0.807 -4.229 12.362 1.00 87.50 87 TRP A O 1
ATOM 634 N N . ALA A 1 88 ? 0.934 -2.509 10.928 1.00 86.62 88 ALA A N 1
ATOM 635 C CA . ALA A 1 88 ? -0.010 -1.668 11.655 1.00 86.62 88 ALA A CA 1
ATOM 636 C C . ALA A 1 88 ? -1.401 -2.315 11.708 1.00 86.62 88 ALA A C 1
ATOM 638 O O . ALA A 1 88 ? -1.986 -2.426 12.784 1.00 86.62 88 ALA A O 1
ATOM 639 N N . THR A 1 89 ? -1.911 -2.807 10.576 1.00 85.94 89 THR A N 1
ATOM 640 C CA . THR A 1 89 ? -3.204 -3.506 10.512 1.00 85.94 89 THR A CA 1
ATOM 641 C C . THR A 1 89 ? -3.222 -4.709 11.454 1.00 85.94 89 THR A C 1
ATOM 643 O O . THR A 1 89 ? -4.191 -4.890 12.193 1.00 85.94 89 THR A O 1
ATOM 646 N N . PHE A 1 90 ? -2.131 -5.479 11.510 1.00 86.19 90 PHE A N 1
ATOM 647 C CA . PHE A 1 90 ? -2.002 -6.610 12.422 1.00 86.19 90 PHE A CA 1
ATOM 648 C C . PHE A 1 90 ? -2.184 -6.223 13.891 1.00 86.19 90 PHE A C 1
ATOM 650 O O . PHE A 1 90 ? -3.013 -6.815 14.590 1.00 86.19 90 PHE A O 1
ATOM 657 N N . HIS A 1 91 ? -1.468 -5.202 14.365 1.00 86.44 91 HIS A N 1
ATOM 658 C CA . HIS A 1 91 ? -1.599 -4.752 15.755 1.00 86.44 91 HIS A CA 1
ATOM 659 C C . HIS A 1 91 ? -2.962 -4.129 16.043 1.00 86.44 91 HIS A C 1
ATOM 661 O O . HIS A 1 91 ? -3.539 -4.364 17.103 1.00 86.44 91 HIS A O 1
ATOM 667 N N . LEU A 1 92 ? -3.524 -3.394 15.086 1.00 86.12 92 LEU A N 1
ATOM 668 C CA . LEU A 1 92 ? -4.825 -2.750 15.240 1.00 86.12 92 LEU A CA 1
ATOM 669 C C . LEU A 1 92 ? -5.976 -3.756 15.338 1.00 86.12 92 LEU A C 1
ATOM 671 O O . LEU A 1 92 ? -6.892 -3.555 16.143 1.00 86.12 92 LEU A O 1
ATOM 675 N N . VAL A 1 93 ? -5.923 -4.857 14.583 1.00 84.88 93 VAL A N 1
ATOM 676 C CA . VAL A 1 93 ? -6.886 -5.957 14.739 1.00 84.88 93 VAL A CA 1
ATOM 677 C C . VAL A 1 93 ? -6.632 -6.714 16.042 1.00 84.88 93 VAL A C 1
ATOM 679 O O . VAL A 1 93 ? -7.577 -6.956 16.797 1.00 84.88 93 VAL A O 1
ATOM 682 N N . ARG A 1 94 ? -5.368 -7.022 16.371 1.00 87.38 94 ARG A N 1
ATOM 683 C CA . ARG A 1 94 ? -4.995 -7.688 17.634 1.00 87.38 94 ARG A CA 1
ATOM 684 C C . ARG A 1 94 ? -5.509 -6.927 18.860 1.00 87.38 94 ARG A C 1
ATOM 686 O O . ARG A 1 94 ? -5.971 -7.546 19.816 1.00 87.38 94 ARG A O 1
ATOM 693 N N . TRP A 1 95 ? -5.473 -5.596 18.828 1.00 87.50 95 TRP A N 1
ATOM 694 C CA . TRP A 1 95 ? -5.963 -4.724 19.900 1.00 87.50 95 TRP A CA 1
ATOM 695 C C . TRP A 1 95 ? -7.458 -4.384 19.803 1.00 87.50 95 TRP A C 1
ATOM 697 O O . TRP A 1 95 ? -7.953 -3.585 20.596 1.00 87.50 95 TRP A O 1
ATOM 707 N N . ARG A 1 96 ? -8.207 -4.988 18.867 1.00 83.69 96 ARG A N 1
ATOM 708 C CA . ARG A 1 96 ? -9.652 -4.751 18.649 1.00 83.69 96 ARG A CA 1
ATOM 709 C C . ARG A 1 96 ? -10.004 -3.282 18.366 1.00 83.69 96 ARG A C 1
ATOM 711 O O . ARG A 1 96 ? -11.122 -2.819 18.640 1.00 83.69 96 ARG A O 1
ATOM 718 N N . LEU A 1 97 ? -9.050 -2.537 17.816 1.00 80.06 97 LEU A N 1
ATOM 719 C CA . LEU A 1 97 ? -9.268 -1.176 17.339 1.00 80.06 97 LEU A CA 1
ATOM 720 C C . LEU A 1 97 ? -9.944 -1.199 15.968 1.00 80.06 97 LEU A C 1
ATOM 722 O O . LEU A 1 97 ? -10.829 -0.388 15.721 1.00 80.06 97 LEU A O 1
ATOM 726 N N . VAL A 1 98 ? -9.613 -2.181 15.133 1.00 79.88 98 VAL A N 1
ATOM 727 C CA . VAL A 1 98 ? -10.200 -2.384 13.805 1.00 79.88 98 VAL A CA 1
ATOM 728 C C . VAL A 1 98 ? -10.806 -3.795 13.734 1.00 79.88 98 VAL A C 1
ATOM 730 O O . VAL A 1 98 ? -10.258 -4.721 14.339 1.00 79.88 98 VAL A O 1
ATOM 733 N N . PRO A 1 99 ? -11.961 -3.989 13.071 1.00 80.62 99 PRO A N 1
ATOM 734 C CA . PRO A 1 99 ? -12.586 -5.303 12.969 1.00 80.62 99 PRO A CA 1
ATOM 735 C C . PRO A 1 99 ? -11.764 -6.280 12.101 1.00 80.62 99 PRO A C 1
ATOM 737 O O . PRO A 1 99 ? -11.130 -5.853 11.139 1.00 80.62 99 PRO A O 1
ATOM 740 N N . PRO A 1 100 ? -11.820 -7.600 12.364 1.00 83.69 100 PRO A N 1
ATOM 741 C CA . PRO A 1 100 ? -11.024 -8.593 11.632 1.00 83.69 100 PRO A CA 1
ATOM 742 C C . PRO A 1 100 ? -11.306 -8.665 10.128 1.00 83.69 100 PRO A C 1
ATOM 744 O O . PRO A 1 100 ? -10.425 -9.039 9.361 1.00 83.69 100 PRO A O 1
ATOM 747 N N . TRP A 1 101 ? -12.509 -8.281 9.681 1.00 84.75 101 TRP A N 1
ATOM 748 C CA . TRP A 1 101 ? -12.836 -8.259 8.251 1.00 84.75 101 TRP A CA 1
ATOM 749 C C . TRP A 1 101 ? -11.954 -7.286 7.462 1.00 84.75 101 TRP A C 1
ATOM 751 O O . TRP A 1 101 ? -11.867 -7.405 6.247 1.00 84.75 101 TRP A O 1
ATOM 761 N N . TRP A 1 102 ? -11.252 -6.367 8.130 1.00 80.69 102 TRP A N 1
ATOM 762 C CA . TRP A 1 102 ? -10.338 -5.431 7.483 1.00 80.69 102 TRP A CA 1
ATOM 763 C C . TRP A 1 102 ? -9.204 -6.121 6.718 1.00 80.69 102 TRP A C 1
ATOM 765 O O . TRP A 1 102 ? -8.697 -5.547 5.763 1.00 80.69 102 TRP A O 1
ATOM 775 N N . TYR A 1 103 ? -8.855 -7.367 7.063 1.00 79.31 103 TYR A N 1
ATOM 776 C CA . TYR A 1 103 ? -7.931 -8.185 6.270 1.00 79.31 103 TYR A CA 1
ATOM 777 C C . TYR A 1 103 ? -8.497 -8.610 4.912 1.00 79.31 103 TYR A C 1
ATOM 779 O O . TYR A 1 103 ? -7.731 -8.871 3.989 1.00 79.31 103 TYR A O 1
ATOM 787 N N . ALA A 1 104 ? -9.822 -8.664 4.756 1.00 82.25 104 ALA A N 1
ATOM 788 C CA . ALA A 1 104 ? -10.443 -9.074 3.502 1.00 82.25 104 ALA A CA 1
ATOM 789 C C . ALA A 1 104 ? -10.095 -8.114 2.357 1.00 82.25 104 ALA A C 1
ATOM 791 O O . ALA A 1 104 ? -9.920 -8.561 1.230 1.00 82.25 104 ALA A O 1
ATOM 792 N N . VAL A 1 105 ? -9.941 -6.816 2.644 1.00 77.88 105 VAL A N 1
ATOM 793 C CA . VAL A 1 105 ? -9.594 -5.800 1.639 1.00 77.88 105 VAL A CA 1
ATOM 794 C C . VAL A 1 105 ? -8.204 -6.044 1.027 1.00 77.88 105 VAL A C 1
ATOM 796 O O . VAL A 1 105 ? -8.144 -6.252 -0.185 1.00 77.88 105 VAL A O 1
ATOM 799 N N . PRO A 1 106 ? -7.092 -6.080 1.793 1.00 71.06 106 PRO A N 1
ATOM 800 C CA . PRO A 1 106 ? -5.775 -6.354 1.223 1.00 71.06 106 PRO A CA 1
ATOM 801 C C . PRO A 1 106 ? -5.682 -7.760 0.616 1.00 71.06 106 PRO A C 1
ATOM 803 O O . PRO A 1 106 ? -5.059 -7.911 -0.431 1.00 71.06 106 PRO A O 1
ATOM 806 N N . ILE A 1 107 ? -6.349 -8.772 1.190 1.00 80.25 107 ILE A N 1
ATOM 807 C CA . ILE A 1 107 ? -6.386 -10.128 0.612 1.00 80.25 107 ILE A CA 1
ATOM 808 C C . ILE A 1 107 ? -7.076 -10.123 -0.758 1.00 80.25 107 ILE A C 1
ATOM 810 O O . ILE A 1 107 ? -6.548 -10.699 -1.710 1.00 80.25 107 ILE A O 1
ATOM 814 N N . ALA A 1 108 ? -8.231 -9.465 -0.886 1.00 80.94 108 ALA A N 1
ATOM 815 C CA . ALA A 1 108 ? -8.955 -9.370 -2.150 1.00 80.94 108 ALA A CA 1
ATOM 816 C C . ALA A 1 108 ? -8.133 -8.621 -3.206 1.00 80.94 108 ALA A C 1
ATOM 818 O O . ALA A 1 108 ? -7.993 -9.108 -4.325 1.00 80.94 108 ALA A O 1
ATOM 819 N N . VAL A 1 109 ? -7.528 -7.485 -2.842 1.00 76.94 109 VAL A N 1
ATOM 820 C CA . VAL A 1 109 ? -6.657 -6.716 -3.746 1.00 76.94 109 VAL A CA 1
ATOM 821 C C . VAL A 1 109 ? -5.443 -7.539 -4.180 1.00 76.94 109 VAL A C 1
ATOM 823 O O . VAL A 1 109 ? -5.129 -7.577 -5.370 1.00 76.94 109 VAL A O 1
ATOM 826 N N . GLY A 1 110 ? -4.788 -8.236 -3.249 1.00 76.62 110 GLY A N 1
ATOM 827 C CA . GLY A 1 110 ? -3.651 -9.110 -3.543 1.00 76.62 110 GLY A CA 1
ATOM 828 C C . GLY A 1 110 ? -4.031 -10.266 -4.468 1.00 76.62 110 GLY A C 1
ATOM 829 O O . GLY A 1 110 ? -3.333 -10.530 -5.442 1.00 76.62 110 GLY A O 1
ATOM 830 N N . THR A 1 111 ? -5.183 -10.895 -4.229 1.00 82.94 111 THR A N 1
ATOM 831 C CA . THR A 1 111 ? -5.702 -11.987 -5.066 1.00 82.94 111 THR A CA 1
ATOM 832 C C . THR A 1 111 ? -6.019 -11.500 -6.479 1.00 82.94 111 THR A C 1
ATOM 834 O O . THR A 1 111 ? -5.563 -12.105 -7.445 1.00 82.94 111 THR A O 1
ATOM 837 N N . VAL A 1 112 ? -6.739 -10.380 -6.620 1.00 84.69 112 VAL A N 1
ATOM 838 C CA . VAL A 1 112 ? -7.041 -9.775 -7.930 1.00 84.69 112 VAL A CA 1
ATOM 839 C C . VAL A 1 112 ? -5.756 -9.409 -8.670 1.00 84.69 112 VAL A C 1
ATOM 841 O O . VAL A 1 112 ? -5.639 -9.687 -9.861 1.00 84.69 112 VAL A O 1
ATOM 844 N N . SER A 1 113 ? -4.775 -8.840 -7.966 1.00 73.62 113 SER A N 1
ATOM 845 C CA . SER A 1 113 ? -3.480 -8.480 -8.550 1.00 73.62 113 SER A CA 1
ATOM 846 C C . SER A 1 113 ? -2.722 -9.711 -9.046 1.00 73.62 113 SER A C 1
ATOM 848 O O . SER A 1 113 ? -2.222 -9.690 -10.164 1.00 73.62 113 SER A O 1
ATOM 850 N N . LEU A 1 114 ? -2.676 -10.797 -8.265 1.00 78.56 114 LEU A N 1
ATOM 851 C CA . LEU A 1 114 ? -2.032 -12.053 -8.663 1.00 78.56 114 LEU A CA 1
ATOM 852 C C . LEU A 1 114 ? -2.722 -12.700 -9.866 1.00 78.56 114 LEU A C 1
ATOM 854 O O . LEU A 1 114 ? -2.043 -13.111 -10.802 1.00 78.56 114 LEU A O 1
ATOM 858 N N . VAL A 1 115 ? -4.058 -12.748 -9.868 1.00 87.88 115 VAL A N 1
ATOM 859 C CA . VAL A 1 115 ? -4.843 -13.264 -11.001 1.00 87.88 115 VAL A CA 1
ATOM 860 C C . VAL A 1 115 ? -4.562 -12.447 -12.259 1.00 87.88 115 VAL A C 1
ATOM 862 O O . VAL A 1 115 ? -4.316 -13.013 -13.320 1.00 87.88 115 VAL A O 1
ATOM 865 N N . TRP A 1 116 ? -4.549 -11.119 -12.150 1.00 79.06 116 TRP A N 1
ATOM 866 C CA . TRP A 1 116 ? -4.247 -10.243 -13.277 1.00 79.06 116 TRP A CA 1
ATOM 867 C C . TRP A 1 116 ? -2.827 -10.452 -13.811 1.00 79.06 116 TRP A C 1
ATOM 869 O O . TRP A 1 116 ? -2.628 -10.539 -15.020 1.00 79.06 116 TRP A O 1
ATOM 879 N N . LEU A 1 117 ? -1.844 -10.573 -12.916 1.00 74.88 117 LEU A N 1
ATOM 880 C CA . LEU A 1 117 ? -0.447 -10.807 -13.277 1.00 74.88 117 LEU A CA 1
ATOM 881 C C . LEU A 1 117 ? -0.290 -12.150 -14.001 1.00 74.88 117 LEU A C 1
ATOM 883 O O . LEU A 1 117 ? 0.341 -12.192 -15.050 1.00 74.88 117 LEU A O 1
ATOM 887 N N . PHE A 1 118 ? -0.951 -13.200 -13.504 1.00 84.25 118 PHE A N 1
ATOM 888 C CA . PHE A 1 118 ? -0.988 -14.517 -14.138 1.00 84.25 118 PHE A CA 1
ATOM 889 C C . PHE A 1 118 ? -1.567 -14.452 -15.563 1.00 84.25 118 PHE A C 1
ATOM 891 O O . PHE A 1 118 ? -0.938 -14.921 -16.510 1.00 84.25 118 PHE A O 1
ATOM 898 N N . VAL A 1 119 ? -2.706 -13.769 -15.742 1.00 87.62 119 VAL A N 1
ATOM 899 C CA . VAL A 1 119 ? -3.342 -13.560 -17.059 1.00 87.62 119 VAL A CA 1
ATOM 900 C C . VAL A 1 119 ? -2.450 -12.773 -18.024 1.00 87.62 119 VAL A C 1
ATOM 902 O O . VAL A 1 119 ? -2.475 -13.028 -19.227 1.00 87.62 119 VAL A O 1
ATOM 905 N N . LEU A 1 120 ? -1.685 -11.796 -17.531 1.00 80.06 120 LEU A N 1
ATOM 906 C CA . LEU A 1 120 ? -0.745 -11.040 -18.360 1.00 80.06 120 LEU A CA 1
ATOM 907 C C . LEU A 1 120 ? 0.486 -11.860 -18.757 1.00 80.06 120 LEU A C 1
ATOM 909 O O . LEU A 1 120 ? 1.022 -11.620 -19.830 1.00 80.06 120 LEU A O 1
ATOM 913 N N . THR A 1 121 ? 0.938 -12.793 -17.915 1.00 77.44 121 THR A N 1
ATOM 914 C CA . THR A 1 121 ? 2.124 -13.622 -18.187 1.00 77.44 121 THR A CA 1
ATOM 915 C C . THR A 1 121 ? 1.860 -14.826 -19.089 1.00 77.44 121 THR A C 1
ATOM 917 O O . THR A 1 121 ? 2.807 -15.369 -19.646 1.00 77.44 121 THR A O 1
ATOM 920 N N . GLU A 1 122 ? 0.604 -15.255 -19.238 1.00 76.25 122 GLU A N 1
ATOM 921 C CA . GLU A 1 122 ? 0.219 -16.335 -20.164 1.00 76.25 122 GLU A CA 1
ATOM 922 C C . GLU A 1 122 ? 0.025 -15.866 -21.622 1.00 76.25 122 GLU A C 1
ATOM 924 O O . GLU A 1 122 ? -0.264 -16.686 -22.494 1.00 76.25 122 GLU A O 1
ATOM 929 N N . LYS A 1 123 ? 0.171 -14.564 -21.901 1.00 51.78 123 LYS A N 1
ATOM 930 C CA . LYS A 1 123 ? 0.102 -13.975 -23.249 1.00 51.78 123 LYS A CA 1
ATOM 931 C C . LYS A 1 123 ? 1.486 -13.639 -23.784 1.00 51.78 123 LYS A C 1
ATOM 933 O O . LYS A 1 123 ? 1.666 -13.800 -25.011 1.00 51.78 123 LYS A O 1
#

pLDDT: mean 78.21, std 13.95, range [43.41, 94.62]